Protein AF-A0A0X8XB18-F1 (afdb_monomer_lite)

pLDDT: mean 80.07, std 11.77, range [49.97, 93.94]

Radius of gyration: 17.2 Å; chains: 1; bounding box: 44×34×36 Å

Structure (mmCIF, N/CA/C/O backbone):
data_AF-A0A0X8XB18-F1
#
_entry.id   AF-A0A0X8XB18-F1
#
loop_
_atom_site.group_PDB
_atom_site.id
_atom_site.type_symbol
_atom_site.label_atom_id
_atom_site.label_alt_id
_atom_site.label_comp_id
_atom_site.label_asym_id
_atom_site.label_entity_id
_atom_site.label_seq_id
_atom_site.pdbx_PDB_ins_code
_atom_site.Cartn_x
_atom_site.Cartn_y
_atom_site.Cartn_z
_atom_site.occupancy
_atom_site.B_iso_or_equiv
_atom_site.auth_seq_id
_atom_site.auth_comp_id
_atom_site.auth_asym_id
_atom_site.auth_atom_id
_atom_site.pdbx_PDB_model_num
ATOM 1 N N . MET A 1 1 ? -14.279 -18.353 10.460 1.00 50.59 1 MET A N 1
ATOM 2 C CA . MET A 1 1 ? -14.760 -17.047 9.949 1.00 50.59 1 MET A CA 1
ATOM 3 C C . MET A 1 1 ? -13.640 -16.034 10.105 1.00 50.59 1 MET A C 1
ATOM 5 O O . MET A 1 1 ? -13.035 -16.011 11.168 1.00 50.59 1 MET A O 1
ATOM 9 N N . ALA A 1 2 ? -13.338 -15.234 9.080 1.00 68.12 2 ALA A N 1
ATOM 10 C CA . ALA A 1 2 ? -12.327 -14.183 9.198 1.00 68.12 2 ALA A CA 1
ATOM 11 C C . ALA A 1 2 ? -12.814 -13.079 10.154 1.00 68.12 2 ALA A C 1
ATOM 13 O O . ALA A 1 2 ? -13.952 -12.611 10.043 1.00 68.12 2 ALA A O 1
ATOM 14 N N . ARG A 1 3 ? -11.964 -12.680 11.104 1.00 80.31 3 ARG A N 1
ATOM 15 C CA . ARG A 1 3 ? -12.229 -11.560 12.015 1.00 80.31 3 ARG A CA 1
ATOM 16 C C . ARG A 1 3 ? -12.271 -10.264 11.205 1.00 80.31 3 ARG A C 1
ATOM 18 O O . ARG A 1 3 ? -11.371 -9.999 10.415 1.00 80.31 3 ARG A O 1
ATOM 25 N N . LYS A 1 4 ? -13.307 -9.447 11.405 1.00 83.12 4 LYS A N 1
ATOM 26 C CA . LYS A 1 4 ? -13.362 -8.090 10.843 1.00 83.12 4 LYS A CA 1
ATOM 27 C C . LYS A 1 4 ? -12.521 -7.161 11.713 1.00 83.12 4 LYS A C 1
ATOM 29 O O . LYS A 1 4 ? -12.637 -7.197 12.936 1.00 83.12 4 LYS A O 1
ATOM 34 N N . MET A 1 5 ? -11.698 -6.338 11.079 1.00 90.88 5 MET A N 1
ATOM 35 C CA . MET A 1 5 ? -10.860 -5.339 11.736 1.00 90.88 5 MET A CA 1
ATOM 36 C C . MET A 1 5 ? -11.042 -3.995 11.031 1.00 90.88 5 MET A C 1
ATOM 38 O O . MET A 1 5 ? -11.363 -3.955 9.843 1.00 90.88 5 MET A O 1
ATOM 42 N N . LEU A 1 6 ? -10.872 -2.902 11.771 1.00 91.62 6 LEU A N 1
ATOM 43 C CA . LEU A 1 6 ? -10.960 -1.552 11.224 1.00 91.62 6 LEU A CA 1
ATOM 44 C C . LEU A 1 6 ? -9.572 -1.093 10.781 1.00 91.62 6 LEU A C 1
ATOM 46 O O . LEU A 1 6 ? -8.624 -1.156 11.558 1.00 91.62 6 LEU A O 1
ATOM 50 N N . ALA A 1 7 ? -9.476 -0.606 9.548 1.00 92.69 7 ALA A N 1
ATOM 51 C CA . ALA A 1 7 ? -8.311 0.110 9.049 1.00 92.69 7 ALA A CA 1
ATOM 52 C C . ALA A 1 7 ? -8.616 1.612 9.043 1.00 92.69 7 ALA A C 1
ATOM 54 O O . ALA A 1 7 ? -9.746 2.024 8.760 1.00 92.69 7 ALA A O 1
ATOM 55 N N . ARG A 1 8 ? -7.618 2.440 9.355 1.00 93.94 8 ARG A N 1
ATOM 56 C CA . ARG A 1 8 ? -7.766 3.900 9.329 1.00 93.94 8 ARG A CA 1
ATOM 57 C C . ARG A 1 8 ? -7.257 4.441 7.999 1.00 93.94 8 ARG A C 1
ATOM 59 O O . ARG A 1 8 ? -6.121 4.159 7.628 1.00 93.94 8 ARG A O 1
ATOM 66 N N . LYS A 1 9 ? -8.060 5.281 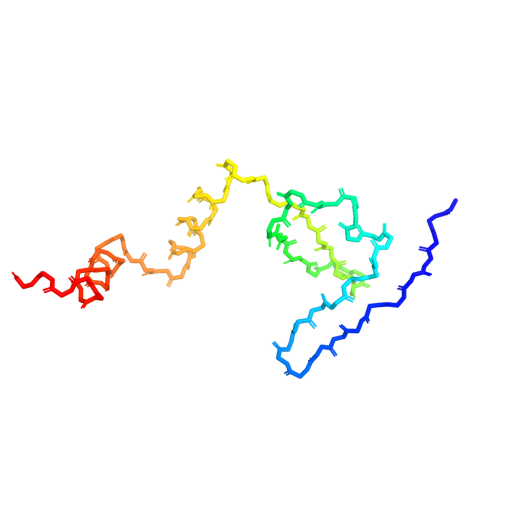7.343 1.00 93.75 9 LYS A N 1
ATOM 67 C CA . LYS A 1 9 ? -7.601 6.143 6.249 1.00 93.75 9 LYS A CA 1
ATOM 68 C C . LYS A 1 9 ? -6.998 7.427 6.823 1.00 93.75 9 LYS A C 1
ATOM 70 O O . LYS A 1 9 ? -7.604 8.049 7.699 1.00 93.75 9 LYS A O 1
ATOM 75 N N . THR A 1 10 ? -5.800 7.792 6.383 1.00 92.75 10 THR A N 1
ATOM 76 C CA . THR A 1 10 ? -5.139 9.047 6.762 1.00 92.75 10 THR A CA 1
ATOM 77 C C . THR A 1 10 ? -5.608 10.200 5.869 1.00 92.75 10 THR A C 1
ATOM 79 O O . THR A 1 10 ? -6.348 10.008 4.899 1.00 92.75 10 THR A O 1
ATOM 82 N N . GLU A 1 11 ? -5.187 11.416 6.206 1.00 91.19 11 GLU A N 1
ATOM 83 C CA . GLU A 1 11 ? -5.422 12.618 5.394 1.00 91.19 11 GLU A CA 1
ATOM 84 C C . GLU A 1 11 ? -4.714 12.564 4.027 1.00 91.19 11 GLU A C 1
ATOM 86 O O . GLU A 1 11 ? -5.223 13.109 3.054 1.00 91.19 11 GLU A O 1
ATOM 91 N N . TRP A 1 12 ? -3.623 11.799 3.923 1.00 92.06 12 TRP A N 1
ATOM 92 C CA . TRP A 1 12 ? -2.855 11.564 2.693 1.00 92.06 12 TRP A CA 1
ATOM 93 C C . TRP A 1 12 ? -3.404 10.405 1.845 1.00 92.06 12 TRP A C 1
ATOM 95 O O . TRP A 1 12 ? -2.742 9.927 0.934 1.00 92.06 12 TRP A O 1
ATOM 105 N N . ASN A 1 13 ? -4.623 9.940 2.144 1.00 88.94 13 ASN A N 1
ATOM 106 C CA . ASN A 1 13 ? -5.276 8.787 1.513 1.00 88.94 13 ASN A CA 1
ATOM 107 C C . ASN A 1 13 ? -4.583 7.431 1.732 1.00 88.94 13 ASN A C 1
ATOM 109 O O . ASN A 1 13 ? -4.935 6.457 1.070 1.00 88.94 13 ASN A O 1
ATOM 113 N N . GLU A 1 14 ? -3.682 7.320 2.704 1.00 91.38 14 GLU A N 1
ATOM 114 C CA . GLU A 1 14 ? -3.064 6.042 3.059 1.00 91.38 14 GLU A CA 1
ATOM 115 C C . GLU A 1 14 ? -4.019 5.202 3.911 1.00 91.38 14 GLU A C 1
ATOM 117 O O . GLU A 1 14 ? -4.707 5.728 4.791 1.00 91.38 14 GLU A O 1
ATOM 122 N N . VAL A 1 15 ? -4.030 3.885 3.705 1.00 92.00 15 VAL A N 1
ATOM 123 C CA . VAL A 1 15 ? -4.788 2.945 4.542 1.00 92.00 15 VAL A CA 1
ATOM 124 C C . VAL A 1 15 ? -3.828 2.226 5.482 1.00 92.00 15 VAL A C 1
ATOM 126 O O . VAL A 1 15 ? -3.043 1.383 5.058 1.00 92.00 15 VAL A O 1
ATOM 129 N N . LYS A 1 16 ? -3.909 2.525 6.782 1.00 91.88 16 LYS A N 1
ATOM 130 C CA . LYS A 1 16 ? -3.131 1.814 7.802 1.00 91.88 16 LYS A CA 1
ATOM 131 C C . LYS A 1 16 ? -3.819 0.502 8.159 1.00 91.88 16 LYS A C 1
ATOM 133 O O . LYS A 1 16 ? -4.879 0.510 8.793 1.00 91.88 16 LYS A O 1
ATOM 138 N N . LEU A 1 17 ? -3.212 -0.607 7.740 1.00 92.19 17 LEU A N 1
ATOM 139 C CA . LEU A 1 17 ? -3.670 -1.954 8.069 1.00 92.19 17 LEU A CA 1
ATOM 140 C C . LEU A 1 17 ? -3.383 -2.287 9.546 1.00 92.19 17 LEU A C 1
ATOM 142 O O . LEU A 1 17 ? -2.358 -1.859 10.081 1.00 92.19 17 LEU A O 1
ATOM 146 N N . PRO A 1 18 ? -4.259 -3.060 10.213 1.00 92.50 18 PRO A N 1
ATOM 147 C CA . PRO A 1 18 ? -3.970 -3.622 11.529 1.00 92.50 18 PRO A CA 1
ATOM 148 C C . PRO A 1 18 ? -2.682 -4.462 11.504 1.00 92.50 18 PRO A C 1
ATOM 150 O O . PRO A 1 18 ? -2.480 -5.190 10.524 1.00 92.50 18 PRO A O 1
ATOM 153 N N . PRO A 1 19 ? -1.841 -4.419 12.556 1.00 90.00 19 PRO A N 1
ATOM 154 C CA . PRO A 1 19 ? -0.594 -5.185 12.616 1.00 90.00 19 PRO A CA 1
ATOM 155 C C . PRO A 1 19 ? -0.777 -6.681 12.341 1.00 90.00 19 PRO A C 1
ATOM 157 O O . PRO A 1 19 ? 0.058 -7.293 11.684 1.00 90.00 19 PRO A O 1
ATOM 160 N N . GLU A 1 20 ? -1.896 -7.260 12.780 1.00 90.06 20 GLU A N 1
ATOM 161 C CA . GLU A 1 20 ? -2.213 -8.672 12.572 1.00 90.06 20 GLU A CA 1
ATOM 162 C C . GLU A 1 20 ? -2.416 -9.021 11.096 1.00 90.06 20 GLU A C 1
ATOM 164 O O . GLU A 1 20 ? -2.096 -10.129 10.689 1.00 90.06 20 GLU A O 1
ATOM 169 N N . ILE A 1 21 ? -2.936 -8.090 10.288 1.00 91.12 21 ILE A N 1
ATOM 170 C CA . ILE A 1 21 ? -3.090 -8.280 8.840 1.00 91.12 21 ILE A CA 1
ATOM 171 C C . ILE A 1 21 ? -1.784 -7.947 8.122 1.00 91.12 21 ILE A C 1
ATOM 173 O O . ILE A 1 21 ? -1.365 -8.706 7.254 1.00 91.12 21 ILE A O 1
ATOM 177 N N . ALA A 1 22 ? -1.131 -6.843 8.493 1.00 89.69 22 ALA A N 1
ATOM 178 C CA . ALA A 1 22 ? 0.120 -6.407 7.876 1.00 89.69 22 ALA A CA 1
ATOM 179 C C . ALA A 1 22 ? 1.243 -7.449 8.029 1.00 89.69 22 ALA A C 1
ATOM 181 O O . ALA A 1 22 ? 2.005 -7.669 7.094 1.00 89.69 22 ALA A O 1
ATOM 182 N N . GLY A 1 23 ? 1.303 -8.149 9.168 1.00 90.31 23 GLY A N 1
ATOM 183 C CA . GLY A 1 23 ? 2.300 -9.192 9.419 1.00 90.31 23 GLY A CA 1
ATOM 184 C C . GLY A 1 23 ? 2.236 -10.390 8.463 1.00 90.31 23 GLY A C 1
ATOM 185 O O . GLY A 1 23 ? 3.235 -11.080 8.306 1.00 90.31 23 GLY A O 1
ATOM 186 N N . HIS A 1 24 ? 1.104 -10.627 7.790 1.00 90.06 24 HIS A N 1
ATOM 187 C CA . HIS A 1 24 ? 0.993 -11.674 6.766 1.00 90.06 24 HIS A CA 1
ATOM 188 C C . HIS A 1 24 ? 1.646 -11.301 5.426 1.00 90.06 24 HIS A C 1
ATOM 190 O O . HIS A 1 24 ? 1.778 -12.167 4.567 1.00 90.06 24 HIS A O 1
ATOM 196 N N . TYR A 1 25 ? 2.028 -10.034 5.247 1.00 89.25 25 TYR A N 1
ATOM 197 C CA . TYR A 1 25 ? 2.545 -9.475 3.998 1.00 89.25 25 TYR A CA 1
ATOM 198 C C . TYR A 1 25 ? 3.829 -8.668 4.244 1.00 89.25 25 TYR A C 1
ATOM 200 O O . TYR A 1 25 ? 4.026 -7.603 3.668 1.00 89.25 25 TYR A O 1
ATOM 208 N N . SER A 1 26 ? 4.684 -9.133 5.159 1.00 84.38 26 SER A N 1
ATOM 209 C CA . SER A 1 26 ? 5.874 -8.401 5.619 1.00 84.38 26 SER A CA 1
ATOM 210 C C . SER A 1 26 ? 6.925 -8.130 4.535 1.00 84.38 26 SER A C 1
ATOM 212 O O . SER A 1 26 ? 7.782 -7.274 4.722 1.00 84.38 26 SER A O 1
ATOM 214 N N . ASP A 1 27 ? 6.879 -8.874 3.436 1.00 86.56 27 ASP A N 1
ATOM 215 C CA . ASP A 1 27 ? 7.747 -8.790 2.259 1.00 86.56 27 ASP A CA 1
ATOM 216 C C . ASP A 1 27 ? 7.081 -8.079 1.065 1.00 86.56 27 ASP A C 1
ATOM 218 O O . ASP A 1 27 ? 7.663 -7.993 -0.017 1.00 86.56 27 ASP A O 1
ATOM 222 N N . VAL A 1 28 ? 5.863 -7.559 1.249 1.00 87.44 28 VAL A N 1
ATOM 223 C CA . VAL A 1 28 ? 5.074 -6.911 0.199 1.00 87.44 28 VAL A CA 1
ATOM 224 C C . VAL A 1 28 ? 5.083 -5.400 0.391 1.00 87.44 28 VAL A C 1
ATOM 226 O O . VAL A 1 28 ? 4.514 -4.870 1.344 1.00 87.44 28 VAL A O 1
ATOM 229 N N . ASP A 1 29 ? 5.655 -4.695 -0.581 1.00 85.38 29 ASP A N 1
ATOM 230 C CA . ASP A 1 29 ? 5.665 -3.229 -0.599 1.00 85.38 29 ASP A CA 1
ATOM 231 C C . ASP A 1 29 ? 4.378 -2.625 -1.196 1.00 85.38 29 ASP A C 1
ATOM 233 O O . ASP A 1 29 ? 3.982 -1.516 -0.838 1.00 85.38 29 ASP A O 1
ATOM 237 N N . TYR A 1 30 ? 3.744 -3.320 -2.150 1.00 85.88 30 TYR A N 1
ATOM 238 C CA . TYR A 1 30 ? 2.652 -2.778 -2.964 1.00 85.88 30 TYR A CA 1
ATOM 239 C C . TYR A 1 30 ? 1.489 -3.754 -3.090 1.00 85.88 30 TYR A C 1
ATOM 241 O O . TYR A 1 30 ? 1.671 -4.968 -3.191 1.00 85.88 30 TYR A O 1
ATOM 249 N N . PHE A 1 31 ? 0.286 -3.189 -3.159 1.00 90.12 31 PHE A N 1
ATOM 250 C CA . PHE A 1 31 ? -0.940 -3.921 -3.430 1.00 90.12 31 PHE A CA 1
ATOM 251 C C . PHE A 1 31 ? -1.626 -3.335 -4.657 1.00 90.12 31 PHE A C 1
ATOM 253 O O . PHE A 1 31 ? -1.791 -2.122 -4.761 1.00 90.12 31 PHE A O 1
ATOM 260 N N . GLU A 1 32 ? -2.083 -4.205 -5.548 1.00 87.88 32 GLU A N 1
ATOM 261 C CA . GLU A 1 32 ? -3.063 -3.845 -6.562 1.00 87.88 32 GLU A CA 1
ATOM 262 C C . GLU A 1 32 ? -4.410 -3.594 -5.874 1.00 87.88 32 GLU A C 1
ATOM 264 O O . GLU A 1 32 ? -4.859 -4.397 -5.048 1.00 87.88 32 GLU A O 1
ATOM 269 N N . VAL A 1 33 ? -5.040 -2.463 -6.195 1.00 90.94 33 VAL A N 1
ATOM 270 C CA . VAL A 1 33 ? -6.279 -2.010 -5.558 1.00 90.94 33 VAL A CA 1
ATOM 271 C C . VAL A 1 33 ? -7.405 -2.011 -6.577 1.00 90.94 33 VAL A C 1
ATOM 273 O O . VAL A 1 33 ? -7.375 -1.253 -7.540 1.00 90.94 33 VAL A O 1
ATOM 276 N N . VAL A 1 34 ? -8.443 -2.810 -6.329 1.00 91.06 34 VAL A N 1
ATOM 277 C CA . VAL A 1 34 ? -9.647 -2.813 -7.172 1.00 91.06 34 VAL A CA 1
ATOM 278 C C . VAL A 1 34 ? -10.909 -2.613 -6.346 1.00 91.06 34 VAL A C 1
ATOM 280 O O . VAL A 1 34 ? -11.076 -3.176 -5.257 1.00 91.06 34 VAL A O 1
ATOM 283 N N . LEU A 1 35 ? -11.832 -1.813 -6.883 1.00 92.81 35 LEU A N 1
ATOM 284 C CA . LEU A 1 35 ? -13.174 -1.691 -6.335 1.00 92.81 35 LEU A CA 1
ATOM 285 C C . LEU A 1 35 ? -14.044 -2.817 -6.893 1.00 92.81 35 LEU A C 1
ATOM 287 O O . LEU A 1 35 ? -14.322 -2.896 -8.086 1.00 92.81 35 LEU A O 1
ATOM 291 N N . THR A 1 36 ? -14.498 -3.699 -6.013 1.00 91.44 36 THR A N 1
ATOM 292 C CA . THR A 1 36 ? -15.414 -4.775 -6.398 1.00 91.44 36 THR A CA 1
ATOM 293 C C . THR A 1 36 ? -16.831 -4.239 -6.609 1.00 91.44 36 THR A C 1
ATOM 295 O O . THR A 1 36 ? -17.242 -3.248 -6.005 1.00 91.44 36 THR A O 1
ATOM 298 N N . HIS A 1 37 ? -17.647 -4.986 -7.353 1.00 84.00 37 HIS A N 1
ATOM 299 C CA . HIS A 1 37 ? -19.067 -4.689 -7.600 1.00 84.00 37 HIS A CA 1
ATOM 300 C C . HIS A 1 37 ? -19.940 -4.561 -6.327 1.00 84.00 37 HIS A C 1
ATOM 302 O O . HIS A 1 37 ? -21.099 -4.165 -6.393 1.00 84.00 37 HIS A O 1
ATOM 308 N N . LYS A 1 38 ? -19.406 -4.927 -5.156 1.00 86.56 38 LYS A N 1
ATOM 309 C CA . LYS A 1 38 ? -20.053 -4.818 -3.838 1.00 86.56 38 LYS A CA 1
ATOM 310 C C . LYS A 1 38 ? -19.559 -3.610 -3.030 1.00 86.56 38 LYS A C 1
ATOM 312 O O . LYS A 1 38 ? -19.780 -3.577 -1.822 1.00 86.56 38 LYS A O 1
ATOM 317 N N . GLY A 1 39 ? -18.836 -2.676 -3.654 1.00 89.00 39 GLY A N 1
ATOM 318 C CA . GLY A 1 39 ? -18.272 -1.501 -2.983 1.00 89.00 39 GLY A CA 1
ATOM 319 C C . GLY A 1 39 ? -17.160 -1.838 -1.986 1.00 89.00 39 GLY A C 1
ATOM 320 O O . GLY A 1 39 ? -16.886 -1.057 -1.080 1.00 89.00 39 GLY A O 1
ATOM 321 N N . ARG A 1 40 ? -16.541 -3.021 -2.105 1.00 89.44 40 ARG A N 1
ATOM 322 C CA . ARG A 1 40 ? -15.406 -3.423 -1.259 1.00 89.44 40 ARG A CA 1
ATOM 323 C C . ARG A 1 40 ? -14.111 -3.191 -2.010 1.00 89.44 40 ARG A C 1
ATOM 325 O O . ARG A 1 40 ? -14.042 -3.541 -3.188 1.00 89.44 40 ARG A O 1
ATOM 332 N N . LEU A 1 41 ? -13.103 -2.699 -1.302 1.00 90.31 41 LEU A N 1
ATOM 333 C CA . LEU A 1 41 ? -11.727 -2.708 -1.777 1.00 90.31 41 LEU A CA 1
ATOM 334 C C . LEU A 1 41 ? -11.164 -4.125 -1.651 1.00 90.31 41 LEU A C 1
ATOM 336 O O . LEU A 1 41 ? -11.271 -4.743 -0.589 1.00 90.31 41 LEU A O 1
ATOM 340 N N . LEU A 1 42 ? -10.587 -4.625 -2.737 1.00 91.25 42 LEU A N 1
ATOM 341 C CA . LEU A 1 42 ? -9.723 -5.796 -2.733 1.00 91.25 42 LEU A CA 1
ATOM 342 C C . LEU A 1 42 ? -8.284 -5.308 -2.906 1.00 91.25 42 LEU A C 1
ATOM 344 O O . LEU A 1 42 ? -8.013 -4.519 -3.807 1.00 91.25 42 LEU A O 1
ATOM 348 N N . LEU A 1 43 ? -7.403 -5.771 -2.021 1.00 91.81 43 LEU A N 1
ATOM 349 C CA . LEU A 1 43 ? -5.966 -5.518 -2.063 1.00 91.81 43 LEU A CA 1
ATOM 350 C C . LEU A 1 43 ? -5.277 -6.839 -2.399 1.00 91.81 43 LEU A C 1
ATOM 352 O O . LEU A 1 43 ? -5.394 -7.789 -1.624 1.00 91.81 43 LEU A O 1
ATOM 356 N N . ALA A 1 44 ? -4.599 -6.910 -3.541 1.00 90.88 44 ALA A N 1
ATOM 357 C CA . ALA A 1 44 ? -3.838 -8.088 -3.947 1.00 90.88 44 ALA A CA 1
ATOM 358 C C . ALA A 1 44 ? -2.334 -7.783 -3.860 1.00 90.88 44 ALA A C 1
ATOM 360 O O . ALA A 1 44 ? -1.901 -6.803 -4.464 1.00 90.88 44 ALA A O 1
ATOM 361 N N . PRO A 1 45 ? -1.539 -8.558 -3.097 1.00 90.62 45 PRO A N 1
ATOM 362 C CA . PRO A 1 45 ? -0.111 -8.293 -2.959 1.00 90.62 45 PRO A CA 1
ATOM 363 C C . PRO A 1 45 ? 0.589 -8.444 -4.311 1.00 90.62 45 PRO A C 1
ATOM 365 O O . PRO A 1 45 ? 0.320 -9.391 -5.053 1.00 90.62 45 PRO A O 1
ATOM 368 N N . VAL A 1 46 ? 1.496 -7.523 -4.621 1.00 86.81 46 VAL A N 1
ATOM 369 C CA . VAL A 1 46 ? 2.344 -7.606 -5.812 1.00 86.81 46 VAL A CA 1
ATOM 370 C C . VAL A 1 46 ? 3.693 -8.170 -5.396 1.00 86.81 46 VAL A C 1
ATOM 372 O O . VAL A 1 46 ? 4.373 -7.592 -4.548 1.00 86.81 46 VAL A O 1
ATOM 375 N N . ALA A 1 47 ? 4.083 -9.296 -5.995 1.00 80.56 47 ALA A N 1
ATOM 376 C CA . ALA A 1 47 ? 5.378 -9.898 -5.717 1.00 80.56 47 ALA A CA 1
ATOM 377 C C . ALA A 1 47 ? 6.519 -8.962 -6.177 1.00 80.56 47 ALA A C 1
ATOM 379 O O . ALA A 1 47 ? 6.379 -8.296 -7.214 1.00 80.56 47 ALA A O 1
ATOM 380 N N . PRO A 1 48 ? 7.657 -8.907 -5.463 1.00 71.50 48 PRO A N 1
ATOM 381 C CA . PRO A 1 48 ? 8.782 -8.043 -5.822 1.00 71.50 48 PRO A CA 1
ATOM 382 C C . PRO A 1 48 ? 9.267 -8.230 -7.268 1.00 71.50 48 PRO A C 1
ATOM 384 O O . PRO A 1 48 ? 9.614 -7.255 -7.935 1.00 71.50 48 PRO A O 1
ATOM 387 N N . GLU A 1 49 ? 9.227 -9.456 -7.793 1.00 71.62 49 GLU A N 1
ATOM 388 C CA . GLU A 1 49 ? 9.637 -9.787 -9.163 1.00 71.62 49 GLU A CA 1
ATOM 389 C C . GLU A 1 49 ? 8.666 -9.223 -10.212 1.00 71.62 49 GLU A C 1
ATOM 391 O O . GLU A 1 49 ? 9.054 -8.917 -11.338 1.00 71.62 49 GLU A O 1
ATOM 396 N N . GLN A 1 50 ? 7.398 -9.046 -9.837 1.00 68.88 50 GLN A N 1
ATOM 397 C CA . GLN A 1 50 ? 6.335 -8.525 -10.699 1.00 68.88 50 GLN A CA 1
ATOM 398 C C . GLN A 1 50 ? 6.259 -6.991 -10.672 1.00 68.88 50 GLN A C 1
ATOM 400 O O . GLN A 1 50 ? 5.662 -6.387 -11.565 1.00 68.88 50 GLN A O 1
ATOM 405 N N . LYS A 1 51 ? 6.906 -6.346 -9.691 1.00 66.19 51 LYS A N 1
ATOM 406 C CA . LYS A 1 51 ? 6.917 -4.888 -9.494 1.00 66.19 51 LYS A CA 1
ATOM 407 C C . LYS A 1 51 ? 7.430 -4.136 -10.720 1.00 66.19 51 LYS A C 1
ATOM 409 O O . LYS A 1 51 ? 6.789 -3.195 -11.172 1.00 66.19 51 LYS A O 1
ATOM 414 N N . GLN A 1 52 ? 8.564 -4.552 -11.291 1.00 65.75 52 GLN A N 1
ATOM 415 C CA . GLN A 1 52 ? 9.143 -3.856 -12.450 1.00 65.75 52 GLN A CA 1
ATOM 416 C C . GLN A 1 52 ? 8.264 -3.964 -13.697 1.00 65.75 52 GLN A C 1
ATOM 418 O O . GLN A 1 52 ? 8.175 -3.014 -14.471 1.00 65.75 52 GLN A O 1
ATOM 423 N N . GLN A 1 53 ? 7.630 -5.119 -13.889 1.00 68.00 53 GLN A N 1
ATOM 424 C CA . GLN A 1 53 ? 6.772 -5.377 -15.036 1.00 68.00 53 GLN A CA 1
ATOM 425 C C . GLN A 1 53 ? 5.477 -4.563 -14.936 1.00 68.00 53 GLN A C 1
ATOM 427 O O . GLN A 1 53 ? 5.125 -3.866 -15.883 1.00 68.00 53 GLN A O 1
ATOM 432 N N . ARG A 1 54 ? 4.83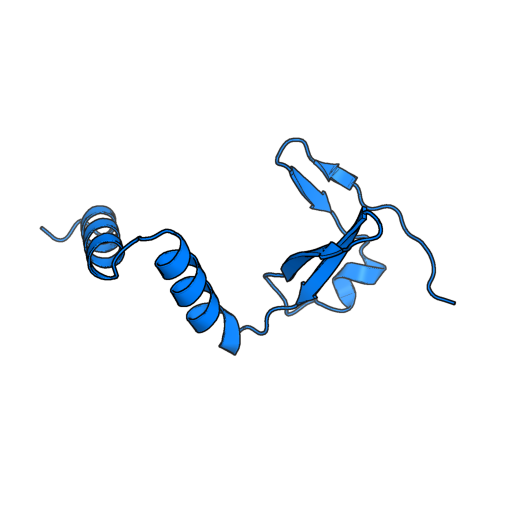6 -4.552 -13.761 1.00 67.69 54 ARG A N 1
ATOM 433 C CA . ARG A 1 54 ? 3.599 -3.793 -13.547 1.00 67.69 54 ARG A CA 1
ATOM 434 C C . ARG A 1 54 ? 3.794 -2.283 -13.558 1.00 67.69 54 ARG A C 1
ATOM 436 O O . ARG A 1 54 ? 2.984 -1.591 -14.154 1.00 67.69 54 ARG A O 1
ATOM 443 N N . VAL A 1 55 ? 4.890 -1.767 -12.993 1.00 68.62 55 VAL A N 1
ATOM 444 C CA . VAL A 1 55 ? 5.216 -0.333 -13.101 1.00 68.62 55 VAL A CA 1
ATOM 445 C C . VAL A 1 55 ? 5.384 0.071 -14.569 1.00 68.62 55 VAL A C 1
ATOM 447 O O . VAL A 1 55 ? 4.904 1.121 -14.977 1.00 68.62 55 VAL A O 1
ATOM 450 N N . LYS A 1 56 ? 6.022 -0.768 -15.395 1.00 66.12 56 LYS A N 1
ATOM 451 C CA . LYS A 1 56 ? 6.143 -0.502 -16.837 1.00 66.12 56 LYS A CA 1
ATOM 452 C C . LYS A 1 56 ? 4.794 -0.529 -17.553 1.00 66.12 56 LYS A C 1
ATOM 454 O O . LYS A 1 56 ? 4.591 0.259 -18.470 1.00 66.12 56 LYS A O 1
ATOM 459 N N . GLU A 1 57 ? 3.901 -1.432 -17.168 1.00 73.31 57 GLU A N 1
ATOM 460 C CA . GLU A 1 57 ? 2.548 -1.522 -17.727 1.00 73.31 57 GLU A CA 1
ATOM 461 C C . GLU A 1 57 ? 1.701 -0.304 -17.339 1.00 73.31 57 GLU A C 1
ATOM 463 O O . GLU A 1 57 ? 1.120 0.322 -18.216 1.00 73.31 57 GLU A O 1
ATOM 468 N N . GLU A 1 58 ? 1.733 0.118 -16.077 1.00 69.88 58 GLU A N 1
ATOM 469 C CA . GLU A 1 58 ? 0.993 1.285 -15.581 1.00 69.88 58 GLU A CA 1
ATOM 470 C C . GLU A 1 58 ? 1.503 2.596 -16.205 1.00 69.88 58 GLU A C 1
ATOM 472 O O . GLU A 1 58 ? 0.718 3.441 -16.631 1.00 69.88 58 GLU A O 1
ATOM 477 N N . ILE A 1 59 ? 2.824 2.746 -16.367 1.00 65.56 59 ILE A N 1
ATOM 478 C CA . ILE A 1 59 ? 3.408 3.897 -17.073 1.00 65.56 59 ILE A CA 1
ATOM 479 C C . ILE A 1 59 ? 2.987 3.914 -18.555 1.00 65.56 59 ILE A C 1
ATOM 481 O O . ILE A 1 59 ? 2.664 4.976 -19.089 1.00 65.56 59 ILE A O 1
ATOM 485 N N . ARG A 1 60 ? 2.918 2.746 -19.209 1.00 66.94 60 ARG A N 1
ATOM 486 C CA . ARG A 1 60 ? 2.413 2.628 -20.588 1.00 66.94 60 ARG A CA 1
ATOM 487 C C . ARG A 1 60 ? 0.929 2.972 -20.696 1.00 66.94 60 ARG A C 1
ATOM 489 O O . ARG A 1 60 ? 0.539 3.638 -21.650 1.00 66.94 60 ARG A O 1
ATOM 496 N N . GLU A 1 61 ? 0.106 2.549 -19.739 1.00 70.94 61 GLU A N 1
ATOM 497 C CA . GLU A 1 61 ? -1.330 2.869 -19.701 1.00 70.94 61 GLU A CA 1
ATOM 498 C C . GLU A 1 61 ? -1.595 4.367 -19.504 1.00 70.94 61 GLU A C 1
ATOM 500 O O . GLU A 1 61 ? -2.579 4.896 -20.021 1.00 70.94 61 GLU A O 1
ATOM 505 N N . LEU A 1 62 ? -0.684 5.075 -18.833 1.00 65.44 62 LEU A N 1
ATOM 506 C CA . LEU A 1 62 ? -0.710 6.533 -18.700 1.00 65.44 62 LEU A CA 1
ATOM 507 C C . LEU A 1 62 ? -0.252 7.275 -19.9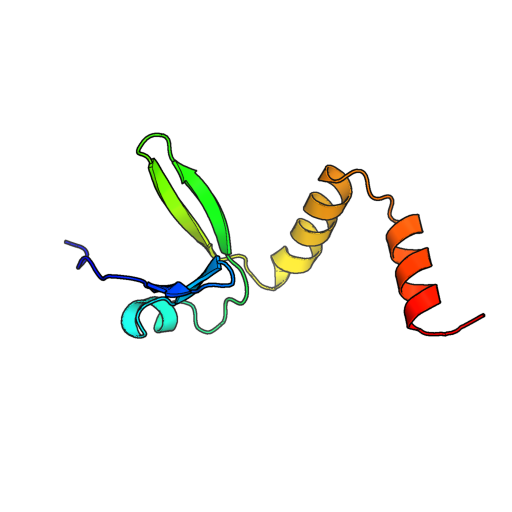71 1.00 65.44 62 LEU A C 1
ATOM 509 O O . LEU A 1 62 ? -0.271 8.505 -19.993 1.00 65.44 62 LEU A O 1
ATOM 513 N N . GLY A 1 63 ? 0.138 6.552 -21.028 1.00 65.00 63 GLY A N 1
ATOM 514 C CA . GLY A 1 63 ? 0.616 7.128 -22.287 1.00 65.00 63 GLY A CA 1
ATOM 515 C C . GLY A 1 63 ? 2.001 7.766 -22.183 1.00 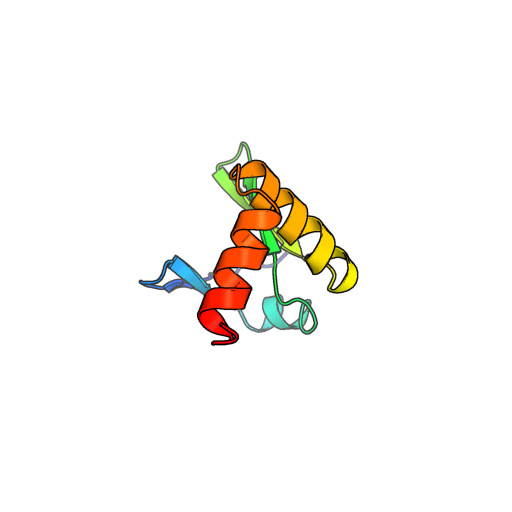65.00 63 GLY A C 1
ATOM 516 O O . GLY A 1 63 ? 2.352 8.591 -23.021 1.00 65.00 63 GLY A O 1
ATOM 517 N N . ILE A 1 64 ? 2.767 7.417 -21.147 1.00 62.81 64 ILE A N 1
ATOM 518 C CA . ILE A 1 64 ? 4.125 7.910 -20.934 1.00 62.81 64 ILE A CA 1
ATOM 519 C C . ILE A 1 64 ? 5.070 6.964 -21.677 1.00 62.81 64 ILE A C 1
ATOM 521 O O . ILE A 1 64 ? 5.165 5.773 -21.361 1.00 62.81 64 ILE A O 1
ATOM 525 N N . GLU A 1 65 ? 5.755 7.489 -22.690 1.00 71.50 65 GLU A N 1
ATOM 526 C CA . GLU A 1 65 ? 6.693 6.719 -23.500 1.00 71.50 65 GLU A CA 1
ATOM 527 C C . GLU A 1 65 ? 7.967 6.427 -22.693 1.00 71.50 65 GLU A C 1
ATOM 529 O O . GLU A 1 65 ? 8.362 7.159 -21.782 1.00 71.50 65 GLU A O 1
ATOM 534 N N . GLU A 1 66 ? 8.668 5.346 -23.037 1.00 67.38 66 GLU A N 1
ATOM 535 C CA . GLU A 1 66 ? 9.900 4.959 -22.336 1.00 67.38 66 GLU A CA 1
ATOM 536 C C . GLU A 1 66 ? 10.990 6.051 -22.443 1.00 67.38 66 GLU A C 1
ATOM 538 O O . GLU A 1 66 ? 11.848 6.183 -21.565 1.00 67.38 66 GLU A O 1
ATOM 543 N N . ASP A 1 67 ? 10.914 6.881 -23.486 1.00 71.31 67 ASP A N 1
ATOM 544 C CA . ASP A 1 67 ? 11.759 8.058 -23.687 1.00 71.31 67 ASP A CA 1
ATOM 545 C C . ASP A 1 67 ? 11.461 9.204 -22.715 1.00 71.31 67 ASP A C 1
ATOM 547 O O . ASP A 1 67 ? 12.400 9.881 -22.291 1.00 71.31 67 ASP A O 1
ATOM 551 N N . ASP A 1 68 ? 10.215 9.373 -22.269 1.00 71.75 68 ASP A N 1
ATOM 552 C CA . ASP A 1 68 ? 9.853 10.377 -21.262 1.00 71.75 68 ASP A CA 1
ATOM 553 C C . ASP A 1 68 ? 10.435 10.005 -19.894 1.00 71.75 68 ASP A C 1
ATOM 555 O O . ASP A 1 68 ? 10.981 10.851 -19.180 1.00 71.75 68 ASP A O 1
ATOM 559 N N . ILE A 1 69 ? 10.413 8.710 -19.556 1.00 72.19 69 ILE A N 1
ATOM 560 C CA . ILE A 1 69 ? 11.054 8.181 -18.345 1.00 72.19 69 ILE A CA 1
ATOM 561 C C . ILE A 1 69 ? 12.569 8.395 -18.420 1.00 72.19 69 ILE A C 1
ATOM 563 O O . ILE A 1 69 ? 13.186 8.837 -17.447 1.00 72.19 69 ILE A O 1
ATOM 567 N N . ARG A 1 70 ? 13.188 8.105 -19.575 1.00 75.06 70 ARG A N 1
ATOM 568 C CA . ARG A 1 70 ? 14.628 8.319 -19.797 1.00 75.06 70 ARG A CA 1
ATOM 569 C C . ARG A 1 70 ? 14.999 9.797 -19.703 1.00 75.06 70 ARG A C 1
ATOM 571 O O . ARG A 1 70 ? 16.008 10.120 -19.077 1.00 75.06 70 ARG A O 1
ATOM 578 N N . ALA A 1 71 ? 14.194 10.689 -20.275 1.00 76.19 71 ALA A N 1
ATOM 579 C CA . ALA A 1 71 ? 14.402 12.131 -20.216 1.00 76.19 71 ALA A CA 1
ATOM 580 C C . ALA A 1 71 ? 14.277 12.661 -18.780 1.00 76.19 71 ALA A C 1
ATOM 582 O O . ALA A 1 71 ? 15.159 13.389 -18.319 1.00 76.19 71 ALA A O 1
ATOM 583 N N . ALA A 1 72 ? 13.250 12.233 -18.040 1.00 75.12 72 ALA A N 1
ATOM 584 C CA . ALA A 1 72 ? 13.060 12.589 -16.636 1.00 75.12 72 ALA A CA 1
ATOM 585 C C . ALA A 1 72 ? 14.201 12.061 -15.750 1.00 75.12 72 ALA A C 1
ATOM 587 O O . ALA A 1 72 ? 14.745 12.800 -14.929 1.00 75.12 72 ALA A O 1
ATOM 588 N N . ALA A 1 73 ? 14.631 10.812 -15.955 1.00 74.25 73 ALA A N 1
ATOM 589 C CA . ALA A 1 73 ? 15.764 10.231 -15.240 1.00 74.25 73 ALA A CA 1
ATOM 590 C C . ALA A 1 73 ? 17.079 10.961 -15.560 1.00 74.25 73 ALA A C 1
ATOM 592 O O . ALA A 1 73 ? 17.871 11.226 -14.658 1.00 74.25 73 ALA A O 1
ATOM 593 N N . LYS A 1 74 ? 17.306 11.343 -16.824 1.00 77.69 74 LYS A N 1
ATOM 594 C CA . LYS A 1 74 ? 18.483 12.122 -17.238 1.00 77.69 74 LYS A CA 1
ATOM 595 C C . LYS A 1 74 ? 18.484 13.520 -16.610 1.00 77.69 74 LYS A C 1
ATOM 597 O O . LYS A 1 74 ? 19.529 13.966 -16.139 1.00 77.69 74 LYS A O 1
ATOM 602 N N . ALA A 1 75 ? 17.321 14.170 -16.547 1.00 72.69 75 ALA A N 1
ATOM 603 C CA . ALA A 1 75 ? 17.147 15.468 -15.899 1.00 72.69 75 ALA A CA 1
ATOM 604 C C . ALA A 1 75 ? 17.391 15.398 -14.380 1.00 72.69 75 ALA A C 1
ATOM 606 O O . ALA A 1 75 ? 18.074 16.259 -13.832 1.00 72.69 75 ALA A O 1
ATOM 607 N N . LEU A 1 76 ? 16.903 14.348 -13.709 1.00 69.44 76 LEU A N 1
ATOM 608 C CA . LEU A 1 76 ? 17.111 14.126 -12.272 1.00 69.44 76 LEU A CA 1
ATOM 609 C C . LEU A 1 76 ? 18.558 13.751 -11.920 1.00 69.44 76 LEU A C 1
ATOM 611 O O . LEU A 1 76 ? 19.045 14.119 -10.854 1.00 69.44 76 LEU A O 1
ATOM 615 N N . LEU A 1 77 ? 19.258 13.033 -12.804 1.00 71.81 77 LEU A N 1
ATOM 616 C CA . LEU A 1 77 ? 20.640 12.589 -12.586 1.00 71.81 77 LEU A CA 1
ATOM 617 C C . LEU A 1 77 ? 21.700 13.609 -13.034 1.00 71.81 77 LEU A C 1
ATOM 619 O O . LEU A 1 77 ? 22.893 13.327 -12.922 1.00 71.81 77 LEU A O 1
ATOM 623 N N . GLY A 1 78 ? 21.291 14.779 -13.538 1.00 55.75 78 GLY A N 1
ATOM 624 C CA . GLY A 1 78 ? 22.188 15.902 -13.827 1.00 55.75 78 GLY A CA 1
ATOM 625 C C . GLY A 1 78 ? 23.282 15.620 -14.863 1.00 55.75 78 GLY A C 1
ATOM 626 O O . GLY A 1 78 ? 24.274 16.343 -14.909 1.00 55.75 78 GLY A O 1
ATOM 627 N N . LYS A 1 79 ? 23.145 14.577 -15.691 1.00 53.75 79 LYS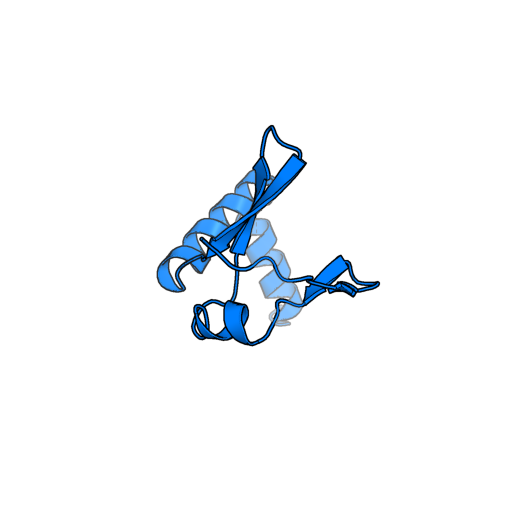 A N 1
ATOM 628 C CA . LYS A 1 79 ? 24.089 14.307 -16.783 1.00 53.75 79 LYS 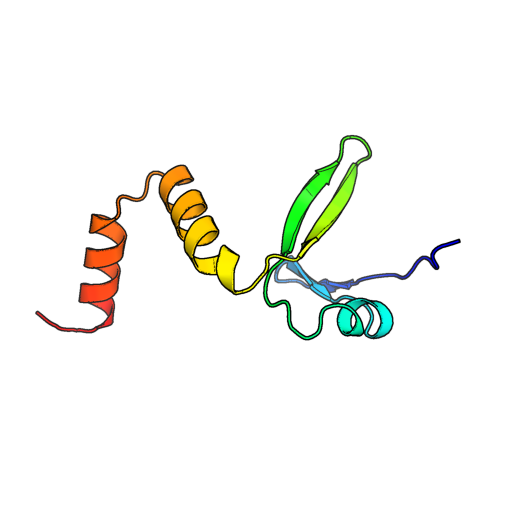A CA 1
ATOM 629 C C . LYS A 1 79 ? 23.592 14.979 -18.057 1.00 53.75 79 LYS A C 1
ATOM 631 O O . LYS A 1 79 ? 22.880 14.356 -18.844 1.00 53.75 79 LYS A O 1
ATOM 636 N N . GLY A 1 80 ? 23.941 16.260 -18.194 1.00 49.97 80 GLY A N 1
ATOM 637 C CA . GLY A 1 80 ? 23.981 16.963 -19.480 1.00 49.97 80 GLY A CA 1
ATOM 638 C C . GLY A 1 80 ? 24.944 16.272 -20.432 1.00 49.97 80 GLY A C 1
ATOM 639 O O . GLY A 1 80 ? 26.061 15.947 -19.973 1.00 49.97 80 GLY A O 1
#

Sequence (80 aa):
MARKMLARKTEWNEVKLPPEIAGHYSDVDYFEVVLTHKGRLLLAPVAPEQKQQRVKEEIRELGIEEDDIRAAAKALLGKG

Secondary structure (DSSP, 8-state):
-PPP-PPEEPTTS-EE--HHHHGGGTT---EEEEE-TTS-EEEEEPPHHHHHHHHHHHHHHTT--HHHHHHHHHHHTT--

Organism: Halorhodospira halochloris (NCBI:txid1052)

Foldseek 3Di:
DDDDDDWDQDPVRDTHDDPVVVVVQVVFPAWDWDQDPVRDIDTHGDHPVCVVVVVVVVCVVVVNDPVNVVVVVCVVVVPD